Protein AF-A0A3D0Q5A5-F1 (afdb_monomer)

Nearest PDB structures (foldseek):
  4g39-assembly1_A  TM=9.870E-01  e=4.654E-04  Escherichia coli K-12
  3f88-assembly2_B  TM=3.782E-01  e=9.871E+00  Homo sapiens

Mean predicted aligned error: 5.73 Å

Radius of gyration: 19.12 Å; Cα contacts (8 Å, |Δi|>4): 152; chains: 1; bounding box: 34×50×59 Å

Foldseek 3Di:
DDPPDDPPDDDDDDDVLVVLCVPCVNLVRVLVVLVPDPQQVDDDDSNQVSCVVVQKHKDFDPVCCVVCVVVVHHTHIFIKGKDDDVVLDDDPVRVVVVQVCLCPFAPPSDWDQDPVNTIIRTHGD

Structure (mmCIF, N/CA/C/O backbone):
data_AF-A0A3D0Q5A5-F1
#
_entry.id   AF-A0A3D0Q5A5-F1
#
loop_
_atom_site.group_PDB
_atom_site.id
_atom_site.type_symbol
_atom_site.label_atom_id
_atom_site.label_alt_id
_atom_site.label_comp_id
_atom_site.label_asym_id
_atom_site.label_entity_id
_atom_site.label_seq_id
_atom_site.pdbx_PDB_ins_code
_atom_site.Cartn_x
_atom_site.Cartn_y
_atom_site.Cartn_z
_atom_site.occupancy
_atom_site.B_iso_or_equiv
_atom_site.auth_seq_id
_atom_site.auth_comp_id
_atom_site.auth_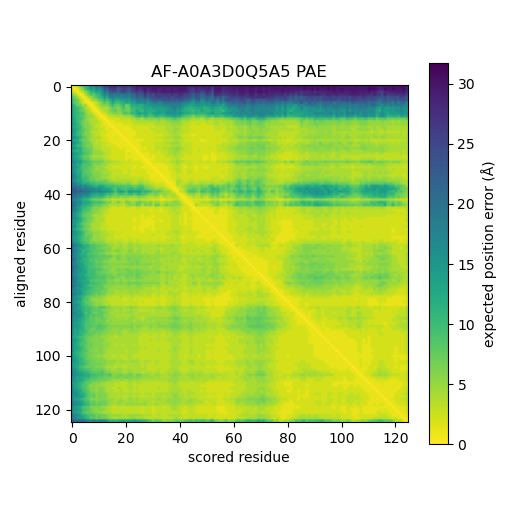asym_id
_atom_site.auth_atom_id
_atom_site.pdbx_PDB_model_num
ATOM 1 N N . MET A 1 1 ? 2.324 -23.675 42.933 1.00 45.38 1 MET A N 1
ATOM 2 C CA . MET A 1 1 ? 2.212 -23.732 41.460 1.00 45.38 1 MET A CA 1
ATOM 3 C C . MET A 1 1 ? 2.735 -22.399 40.962 1.00 45.38 1 MET A C 1
ATOM 5 O O . MET A 1 1 ? 2.275 -21.390 41.475 1.00 45.38 1 MET A O 1
ATOM 9 N N . SER A 1 2 ? 3.811 -22.382 40.174 1.00 51.75 2 SER A N 1
ATOM 10 C CA . SER A 1 2 ? 4.568 -21.152 39.920 1.00 51.75 2 SER A CA 1
ATOM 11 C C . SER A 1 2 ? 3.781 -20.187 39.035 1.00 51.75 2 SER A C 1
ATOM 13 O O . SER A 1 2 ? 3.541 -20.472 37.865 1.00 51.75 2 SER A O 1
ATOM 15 N N . ASP A 1 3 ? 3.440 -19.034 39.604 1.00 60.38 3 ASP A N 1
ATOM 16 C CA . ASP A 1 3 ? 2.909 -17.830 38.950 1.00 60.38 3 ASP A CA 1
ATOM 17 C C . ASP A 1 3 ? 3.973 -17.144 38.064 1.00 60.38 3 ASP A C 1
ATOM 19 O O . ASP A 1 3 ? 4.174 -15.929 38.081 1.00 60.38 3 ASP A O 1
ATOM 23 N N . THR A 1 4 ? 4.734 -17.920 37.293 1.00 63.38 4 THR A N 1
ATOM 24 C CA . THR A 1 4 ? 5.729 -17.375 36.370 1.00 63.38 4 THR A CA 1
ATOM 25 C C . THR A 1 4 ? 5.002 -16.887 35.127 1.00 63.38 4 THR A C 1
ATOM 27 O O . THR A 1 4 ? 4.812 -17.622 34.157 1.00 63.38 4 THR A O 1
ATOM 30 N N . LYS A 1 5 ? 4.551 -15.629 35.171 1.00 68.19 5 LYS A N 1
ATOM 31 C CA . LYS A 1 5 ? 4.034 -14.923 33.998 1.00 68.19 5 LYS A CA 1
ATOM 32 C C . LYS A 1 5 ? 5.043 -15.043 32.854 1.00 68.19 5 LYS A C 1
ATOM 34 O O . LYS A 1 5 ? 6.235 -14.800 33.034 1.00 68.19 5 LYS A O 1
ATOM 39 N N . SER A 1 6 ? 4.554 -15.452 31.686 1.00 75.75 6 SER A N 1
ATOM 40 C CA . SER A 1 6 ? 5.371 -15.561 30.479 1.00 75.75 6 SER A CA 1
ATOM 41 C C . SER A 1 6 ? 6.005 -14.200 30.159 1.00 75.75 6 SER A C 1
ATOM 43 O O . SER A 1 6 ? 5.278 -13.203 30.130 1.00 75.75 6 SER A O 1
ATOM 45 N N . PRO A 1 7 ? 7.315 -14.134 29.855 1.00 77.19 7 PRO A N 1
ATOM 46 C CA . PRO A 1 7 ? 8.000 -12.880 29.525 1.00 77.19 7 PRO A CA 1
ATOM 47 C C . PRO A 1 7 ? 7.482 -12.229 28.229 1.00 77.19 7 PRO A C 1
ATOM 49 O O . PRO A 1 7 ? 7.907 -11.133 27.878 1.00 77.19 7 PRO A O 1
ATOM 52 N N . PHE A 1 8 ? 6.578 -12.897 27.507 1.00 80.56 8 PHE A N 1
ATOM 53 C CA . PHE A 1 8 ? 5.983 -12.422 26.259 1.00 80.56 8 PHE A CA 1
ATOM 54 C C . PHE A 1 8 ? 4.626 -11.729 26.440 1.00 80.56 8 PHE A C 1
ATOM 56 O O . PHE A 1 8 ? 4.056 -11.255 25.459 1.00 80.56 8 PHE A O 1
ATOM 63 N N . ILE A 1 9 ? 4.085 -11.677 27.662 1.00 80.56 9 ILE A N 1
ATOM 64 C CA . ILE A 1 9 ? 2.825 -10.977 27.931 1.00 80.56 9 ILE A CA 1
ATOM 65 C C . ILE A 1 9 ? 3.139 -9.513 28.232 1.00 80.56 9 ILE A C 1
ATOM 67 O O . ILE A 1 9 ? 3.777 -9.194 29.233 1.00 80.56 9 ILE A O 1
ATOM 71 N N . VAL A 1 10 ? 2.680 -8.620 27.357 1.00 80.75 10 VAL A N 1
ATOM 72 C CA . VAL A 1 10 ? 2.776 -7.173 27.571 1.00 80.75 10 VAL A CA 1
ATOM 73 C C . VAL A 1 10 ? 1.695 -6.752 28.565 1.00 80.75 10 VAL A C 1
ATOM 75 O O . VAL A 1 10 ? 0.508 -6.958 28.318 1.00 80.75 10 VAL A O 1
ATOM 78 N N . GLU A 1 11 ? 2.105 -6.163 29.687 1.00 83.81 11 GLU A N 1
ATOM 79 C CA . GLU A 1 11 ? 1.195 -5.620 30.698 1.00 83.81 11 GLU A CA 1
ATOM 80 C C . GLU A 1 11 ? 0.924 -4.126 30.465 1.00 83.81 11 GLU A C 1
ATOM 82 O O . GLU A 1 11 ? 1.792 -3.382 30.007 1.00 83.81 11 GLU A O 1
ATOM 87 N N . GLY A 1 12 ? -0.280 -3.672 30.823 1.00 87.00 12 GLY A N 1
ATOM 88 C CA . GLY A 1 12 ? -0.672 -2.263 30.760 1.00 87.00 12 GLY A CA 1
ATOM 89 C C . GLY A 1 12 ? -1.608 -1.918 29.602 1.00 87.00 12 GLY A C 1
ATOM 90 O O . GLY A 1 12 ? -2.141 -2.784 28.908 1.00 87.00 12 GLY A O 1
ATOM 91 N N . LYS A 1 13 ? -1.863 -0.616 29.429 1.00 92.38 13 LYS A N 1
ATOM 92 C CA . LYS A 1 13 ? -2.752 -0.114 28.377 1.00 92.38 13 LYS A CA 1
ATOM 93 C C . LYS A 1 13 ? -2.106 -0.345 27.011 1.00 92.38 13 LYS A C 1
ATOM 95 O O . LYS A 1 13 ? -1.070 0.241 26.707 1.00 92.38 13 LYS A O 1
ATOM 100 N N . LEU A 1 14 ? -2.749 -1.169 26.191 1.00 92.62 14 LEU A N 1
ATOM 101 C CA . LEU A 1 14 ? -2.320 -1.416 24.82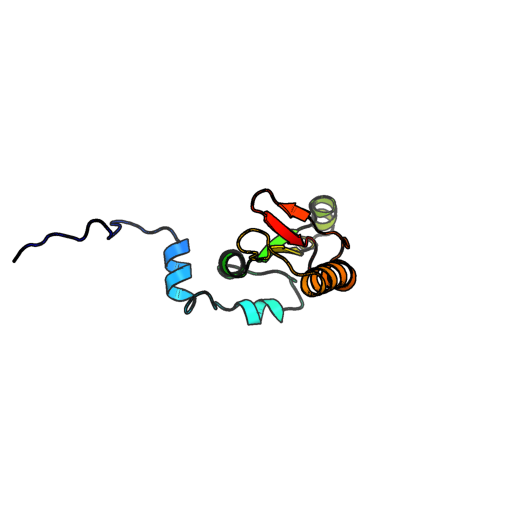1 1.00 92.62 14 LEU A CA 1
ATOM 102 C C . LEU A 1 14 ? -2.528 -0.174 23.943 1.00 92.62 14 LEU A C 1
ATOM 104 O O . LEU A 1 14 ? -3.392 0.666 24.212 1.00 92.62 14 LEU A O 1
ATOM 108 N N . ALA A 1 15 ? -1.739 -0.074 22.873 1.00 92.81 15 ALA A N 1
ATOM 109 C CA . ALA A 1 15 ? -1.985 0.909 21.825 1.00 92.81 15 ALA A CA 1
ATOM 110 C C . ALA A 1 15 ? -3.338 0.631 21.150 1.00 92.81 15 ALA A C 1
ATOM 112 O O . ALA A 1 15 ? -3.749 -0.523 21.035 1.00 92.81 15 ALA A O 1
ATOM 113 N N . ASP A 1 16 ? -4.006 1.670 20.648 1.00 93.12 16 ASP A N 1
ATOM 114 C CA . ASP A 1 16 ? -5.311 1.519 19.986 1.00 93.12 16 ASP A CA 1
ATOM 115 C C . ASP A 1 16 ? -5.248 0.574 18.768 1.00 93.12 16 ASP A C 1
ATOM 117 O O . ASP A 1 16 ? -6.172 -0.192 18.508 1.00 93.12 16 ASP A O 1
ATOM 121 N N . ASN A 1 17 ? -4.095 0.511 18.094 1.00 93.12 17 ASN A N 1
ATOM 122 C CA . ASN A 1 17 ? -3.827 -0.451 17.024 1.00 93.12 17 ASN A CA 1
ATOM 123 C C . ASN A 1 17 ? -4.030 -1.918 17.453 1.00 93.12 17 ASN A C 1
ATOM 125 O O . ASN A 1 17 ? -4.339 -2.757 16.608 1.00 93.12 17 ASN A O 1
ATOM 129 N N . GLU A 1 18 ? -3.841 -2.255 18.732 1.00 93.62 18 GLU A N 1
ATOM 130 C CA . GLU A 1 18 ? -4.084 -3.610 19.238 1.00 93.62 18 GLU A CA 1
ATOM 131 C C . GLU A 1 18 ? -5.581 -3.920 19.331 1.00 93.62 18 GLU A C 1
ATOM 133 O O . GLU A 1 18 ? -5.986 -5.012 18.931 1.00 93.62 18 GLU A O 1
ATOM 138 N N . ARG A 1 19 ? -6.405 -2.949 19.761 1.00 94.44 19 ARG A N 1
ATOM 139 C CA . ARG A 1 19 ? -7.875 -3.048 19.708 1.00 94.44 19 ARG A CA 1
ATOM 140 C C . ARG A 1 19 ? -8.320 -3.281 18.266 1.00 94.44 19 ARG A C 1
ATOM 142 O O . ARG A 1 19 ? -8.982 -4.275 17.983 1.00 94.44 19 ARG A O 1
ATOM 149 N N . LEU A 1 20 ? -7.866 -2.423 17.352 1.00 93.69 20 LEU A N 1
ATOM 150 C CA . LEU A 1 20 ? -8.155 -2.530 15.923 1.00 93.69 20 LEU A CA 1
ATOM 151 C C . LEU A 1 20 ? -7.801 -3.916 15.372 1.00 93.69 20 LEU A C 1
ATOM 153 O O . LEU A 1 20 ? -8.608 -4.532 14.680 1.00 93.69 20 LEU A O 1
ATOM 157 N N . LYS A 1 21 ? -6.622 -4.460 15.698 1.00 93.75 21 LYS A N 1
ATOM 158 C CA . LYS A 1 21 ? -6.234 -5.805 15.243 1.00 93.75 21 LYS A CA 1
ATOM 159 C C . LYS A 1 21 ? -7.153 -6.885 15.811 1.00 93.75 21 LYS A C 1
ATOM 161 O O . LYS A 1 21 ? -7.572 -7.755 15.047 1.00 93.75 21 LYS A O 1
ATOM 166 N N . ALA A 1 22 ? -7.485 -6.821 17.100 1.00 94.38 22 ALA A N 1
ATOM 167 C CA . ALA A 1 22 ? -8.371 -7.786 17.749 1.00 94.38 22 ALA A CA 1
ATOM 168 C C . ALA A 1 22 ? -9.787 -7.780 17.140 1.00 94.38 22 ALA A C 1
ATOM 170 O O . ALA A 1 22 ? -10.366 -8.840 16.906 1.00 94.38 22 ALA A O 1
ATOM 171 N N . GLU A 1 23 ? -10.313 -6.600 16.815 1.00 94.81 23 GLU A N 1
ATOM 172 C CA . GLU A 1 23 ? -11.678 -6.414 16.300 1.00 94.81 23 GLU A CA 1
ATOM 173 C C . GLU A 1 23 ? -11.781 -6.597 14.772 1.00 94.81 23 GLU A C 1
ATOM 175 O O . GLU A 1 23 ? -12.862 -6.826 14.232 1.00 94.81 23 GLU A O 1
ATOM 180 N N . SER A 1 24 ? -10.655 -6.588 14.052 1.00 94.44 24 SER A N 1
ATOM 181 C CA . SER A 1 24 ? -10.609 -6.611 12.579 1.00 94.44 24 SER A CA 1
ATOM 182 C C . SER A 1 24 ? -10.969 -7.934 11.895 1.00 94.44 24 SER A C 1
ATOM 184 O O . SER A 1 24 ? -10.867 -8.023 10.672 1.00 94.44 24 SER A O 1
ATOM 186 N N . ARG A 1 25 ? -11.338 -8.994 12.625 1.00 95.12 25 ARG A N 1
ATOM 187 C CA . ARG A 1 25 ? -11.535 -10.345 12.056 1.00 95.12 25 ARG A CA 1
ATOM 188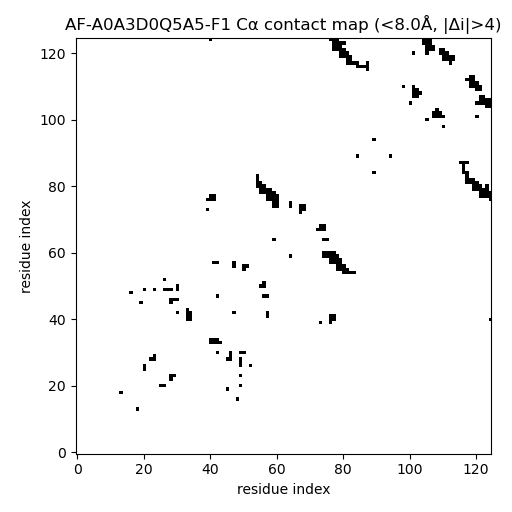 C C . ARG A 1 25 ? -10.331 -10.808 11.217 1.00 95.12 25 ARG A C 1
ATOM 190 O O . ARG A 1 25 ? -10.480 -11.156 10.047 1.00 95.12 25 ARG A O 1
ATOM 197 N N . HIS A 1 26 ? -9.148 -10.835 11.832 1.00 95.56 26 HIS A N 1
ATOM 198 C CA . HIS A 1 26 ? -7.884 -11.198 11.176 1.00 95.56 26 HIS A CA 1
ATOM 199 C C . HIS A 1 26 ? -7.533 -10.257 10.018 1.00 95.56 26 HIS A C 1
ATOM 201 O O . HIS A 1 26 ? -7.260 -10.692 8.903 1.00 95.56 26 HIS A O 1
ATOM 207 N N . LEU A 1 27 ? -7.533 -8.954 10.305 1.00 95.25 27 LEU A N 1
ATOM 208 C CA . LEU A 1 27 ? -7.165 -7.870 9.394 1.00 95.25 27 LEU A CA 1
ATOM 209 C C . LEU A 1 27 ? -8.167 -7.607 8.260 1.00 95.25 27 LEU A C 1
ATOM 211 O O . LEU A 1 27 ? -7.989 -6.637 7.535 1.00 95.25 27 LEU A O 1
ATOM 215 N N . ARG A 1 28 ? -9.245 -8.391 8.131 1.00 94.19 28 ARG A N 1
ATOM 216 C CA . ARG A 1 28 ? -10.284 -8.188 7.107 1.00 94.19 28 ARG A CA 1
ATOM 217 C C . ARG A 1 28 ? -10.949 -6.809 7.210 1.00 94.19 28 ARG A C 1
ATOM 219 O O . ARG A 1 28 ? -11.166 -6.159 6.192 1.00 94.19 28 ARG A O 1
ATOM 226 N N . GLY A 1 29 ? -11.310 -6.409 8.429 1.00 91.75 29 GLY A N 1
ATOM 227 C CA . GLY A 1 29 ? -12.054 -5.184 8.719 1.00 91.75 29 GLY A CA 1
ATOM 228 C C . GLY A 1 29 ? -13.322 -5.046 7.878 1.00 91.75 29 GLY A C 1
ATOM 229 O O . GLY A 1 29 ? -14.003 -6.036 7.584 1.00 91.75 29 GLY A O 1
ATOM 230 N N . THR A 1 30 ? -13.599 -3.808 7.472 1.00 93.56 30 THR A N 1
ATOM 231 C CA . THR A 1 30 ? -14.669 -3.442 6.533 1.00 93.56 30 THR A CA 1
ATOM 232 C C . THR A 1 30 ? -14.110 -2.813 5.253 1.00 93.56 30 THR A C 1
ATOM 234 O O . THR A 1 30 ? -14.748 -1.980 4.621 1.00 93.56 30 THR A O 1
ATOM 237 N N . ILE A 1 31 ? -12.898 -3.218 4.856 1.00 93.06 31 ILE A N 1
ATOM 238 C CA . ILE A 1 31 ? -12.176 -2.662 3.698 1.00 93.06 31 ILE A CA 1
ATOM 239 C C . ILE A 1 31 ? -13.008 -2.773 2.410 1.00 93.06 31 ILE A C 1
ATOM 241 O O . ILE A 1 31 ? -13.008 -1.866 1.587 1.00 93.06 31 ILE A O 1
ATOM 245 N N . GLU A 1 32 ? -13.741 -3.876 2.232 1.00 92.31 32 GLU A N 1
ATOM 246 C CA . GLU A 1 32 ? -14.589 -4.096 1.052 1.00 92.31 32 GLU A CA 1
ATOM 247 C C . GLU A 1 32 ? -15.735 -3.077 0.947 1.00 92.31 32 GLU A C 1
ATOM 249 O O . GLU A 1 32 ? -16.173 -2.763 -0.157 1.00 92.31 32 GLU A O 1
ATOM 254 N N . GLN A 1 33 ? -16.240 -2.582 2.080 1.00 91.75 33 GLN A N 1
ATOM 255 C CA . GLN A 1 33 ? -17.274 -1.553 2.100 1.00 91.75 33 GLN A CA 1
ATOM 256 C C . GLN A 1 33 ? -16.707 -0.213 1.625 1.00 91.75 33 GLN A C 1
ATOM 258 O O . GLN A 1 33 ? -17.315 0.400 0.753 1.00 91.75 33 GLN A O 1
ATOM 263 N N . ASP A 1 34 ? -15.531 0.181 2.121 1.00 91.00 34 ASP A N 1
ATOM 264 C CA . ASP A 1 34 ? -14.852 1.416 1.701 1.00 91.00 34 ASP A CA 1
ATOM 265 C C . ASP A 1 34 ? -14.520 1.383 0.199 1.00 91.00 34 ASP A C 1
ATOM 267 O O . ASP A 1 34 ? -14.752 2.355 -0.508 1.00 91.00 34 ASP A O 1
ATOM 271 N N . LEU A 1 35 ? -14.081 0.233 -0.333 1.00 88.31 35 LEU A N 1
ATOM 272 C CA . LEU A 1 35 ? -13.817 0.058 -1.773 1.00 88.31 35 LEU A CA 1
ATOM 273 C C . LEU A 1 35 ? -15.059 0.228 -2.665 1.00 88.31 35 LEU A C 1
ATOM 275 O O . LEU A 1 35 ? -14.925 0.403 -3.874 1.00 88.31 35 LEU A O 1
ATOM 279 N N . LYS A 1 36 ? -16.266 0.115 -2.102 1.00 88.62 36 LYS A N 1
ATOM 280 C CA . LYS A 1 36 ? -17.532 0.299 -2.827 1.00 88.62 36 LYS A CA 1
ATOM 281 C C . LYS A 1 36 ? -18.119 1.694 -2.632 1.00 88.62 36 LYS A C 1
ATOM 283 O O . LYS A 1 36 ? -19.144 1.971 -3.249 1.00 88.62 36 LYS A O 1
ATOM 288 N N . ASP A 1 37 ? -17.526 2.534 -1.783 1.00 84.62 37 ASP A N 1
ATOM 289 C CA . ASP A 1 37 ? -18.001 3.892 -1.533 1.00 84.62 37 ASP A CA 1
ATOM 290 C C . ASP A 1 37 ? -17.522 4.848 -2.643 1.00 84.62 37 ASP A C 1
ATOM 292 O O . ASP A 1 37 ? -16.331 5.154 -2.723 1.00 84.62 37 ASP A O 1
ATOM 296 N N . PRO A 1 38 ? -18.427 5.360 -3.500 1.00 79.00 38 PRO A N 1
ATOM 297 C CA . PRO A 1 38 ? -18.051 6.260 -4.583 1.00 79.00 38 PRO A CA 1
ATOM 298 C C . PRO A 1 38 ? -17.869 7.717 -4.126 1.00 79.00 38 PRO A C 1
ATOM 300 O O . PRO A 1 38 ? -17.514 8.556 -4.951 1.00 79.00 38 PRO A O 1
ATOM 303 N N . LEU A 1 39 ? -18.185 8.053 -2.868 1.00 75.88 39 LEU A N 1
ATOM 304 C CA . LEU A 1 39 ? -18.229 9.443 -2.401 1.00 75.88 39 LEU A CA 1
ATOM 305 C C . LEU A 1 39 ? -16.852 9.972 -2.009 1.00 75.88 39 LEU A C 1
ATOM 307 O O . LEU A 1 39 ? -16.463 11.047 -2.459 1.00 75.88 39 LEU A O 1
ATOM 311 N N . THR A 1 40 ? -16.141 9.233 -1.158 1.00 70.25 40 THR A N 1
ATOM 312 C CA . THR A 1 40 ? -14.878 9.685 -0.553 1.00 70.25 40 THR A CA 1
ATOM 313 C C . THR A 1 40 ? -13.650 9.216 -1.336 1.00 70.25 40 THR A C 1
ATOM 315 O O . THR A 1 40 ? -12.621 9.893 -1.350 1.00 70.25 40 THR A O 1
ATOM 318 N N . GLY A 1 41 ? -13.735 8.046 -1.987 1.00 76.25 41 GLY A N 1
ATOM 319 C CA . GLY A 1 41 ? -12.600 7.406 -2.665 1.00 76.25 41 GLY A CA 1
ATOM 320 C C . GLY A 1 41 ? -11.448 7.039 -1.718 1.00 76.25 41 GLY A C 1
ATOM 321 O O . GLY A 1 41 ? -10.311 6.871 -2.155 1.00 76.25 41 GLY A O 1
ATOM 322 N N . GLY A 1 42 ? -11.710 6.968 -0.409 1.00 84.75 42 GLY A N 1
ATOM 323 C CA . GLY A 1 42 ? -10.705 6.735 0.621 1.00 84.75 42 GLY A CA 1
ATOM 324 C C . GLY A 1 42 ? -11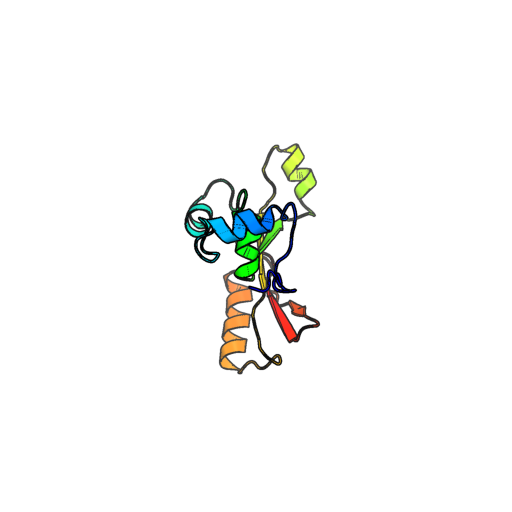.183 5.766 1.699 1.00 84.75 42 GLY A C 1
ATOM 325 O O . GLY A 1 42 ? -12.361 5.453 1.821 1.00 84.75 42 GLY A O 1
ATOM 326 N N . PHE A 1 43 ? -10.245 5.298 2.513 1.00 90.69 43 PHE A N 1
ATOM 327 C CA . PHE A 1 43 ? -10.504 4.429 3.652 1.00 90.69 43 PHE A CA 1
ATOM 328 C C . PHE A 1 43 ? -10.702 5.255 4.915 1.00 90.69 43 PHE A C 1
ATOM 330 O O . PHE A 1 43 ? -9.935 6.178 5.209 1.00 90.69 43 PHE A O 1
ATOM 337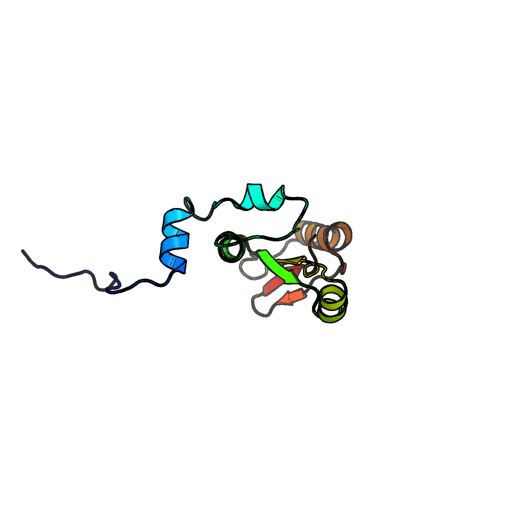 N N . THR A 1 44 ? -11.711 4.896 5.701 1.00 86.12 44 THR A N 1
ATOM 338 C CA . THR A 1 44 ? -12.091 5.659 6.895 1.00 86.12 44 THR A CA 1
ATOM 339 C C . THR A 1 44 ? -11.747 4.909 8.182 1.00 86.12 44 THR A C 1
ATOM 341 O O . THR A 1 44 ? -11.588 3.688 8.201 1.00 86.12 44 THR A O 1
ATOM 344 N N . ALA A 1 45 ? -11.597 5.653 9.282 1.00 87.94 45 ALA A N 1
ATOM 345 C CA . ALA A 1 45 ? -11.395 5.112 10.629 1.00 87.94 45 ALA A CA 1
ATOM 346 C C . ALA A 1 45 ? -10.287 4.033 10.711 1.00 87.94 45 ALA A C 1
ATOM 348 O O . ALA A 1 45 ? -9.143 4.266 10.312 1.00 87.94 45 ALA A O 1
ATOM 349 N N . ASP A 1 46 ? -10.625 2.853 11.237 1.00 93.44 46 ASP A N 1
ATOM 350 C CA . ASP A 1 46 ? -9.700 1.738 11.430 1.00 93.44 46 ASP A CA 1
ATOM 351 C C . ASP A 1 46 ? -9.208 1.158 10.084 1.00 93.44 46 ASP A C 1
ATOM 353 O O . ASP A 1 46 ? -8.076 0.667 9.996 1.00 93.44 46 ASP A O 1
ATOM 357 N N . ASN A 1 47 ? -9.986 1.272 8.997 1.00 93.88 47 ASN A N 1
ATOM 358 C CA . ASN A 1 47 ? -9.574 0.743 7.695 1.00 93.88 47 ASN A CA 1
ATOM 359 C C . ASN A 1 47 ? -8.322 1.446 7.167 1.00 93.88 47 ASN A C 1
ATOM 361 O O . ASN A 1 47 ? -7.443 0.768 6.640 1.00 93.88 47 ASN A O 1
ATOM 365 N N . PHE A 1 48 ? -8.150 2.749 7.422 1.00 93.06 48 PHE A N 1
ATOM 366 C CA . PHE A 1 48 ? -6.932 3.487 7.058 1.00 93.06 48 PHE A CA 1
ATOM 367 C C . PHE A 1 48 ? -5.642 2.837 7.604 1.00 93.06 48 PHE A C 1
ATOM 369 O O . PHE A 1 48 ? -4.582 2.884 6.970 1.00 93.06 48 PHE A O 1
ATOM 376 N N . GLN A 1 49 ? -5.709 2.201 8.779 1.00 94.75 49 GLN A N 1
ATOM 377 C CA . GLN A 1 49 ? -4.584 1.446 9.340 1.00 94.75 49 GLN A CA 1
ATOM 378 C C . GLN A 1 49 ? -4.566 -0.009 8.854 1.00 94.75 49 GLN A C 1
ATOM 380 O O . GLN A 1 49 ? -3.487 -0.546 8.598 1.00 94.75 49 GLN A O 1
ATOM 385 N N . LEU A 1 50 ? -5.729 -0.650 8.695 1.00 96.12 50 LEU A N 1
ATOM 386 C CA . LEU A 1 50 ? -5.828 -2.050 8.263 1.00 96.12 50 LEU A CA 1
ATOM 387 C C . LEU A 1 50 ? -5.326 -2.289 6.839 1.00 96.12 50 LEU A C 1
ATOM 389 O O . LEU A 1 50 ? -4.679 -3.305 6.569 1.00 96.12 50 LEU A O 1
ATOM 393 N N . ILE A 1 51 ? -5.552 -1.342 5.930 1.00 95.81 51 ILE A N 1
ATOM 394 C CA . ILE A 1 51 ? -5.109 -1.463 4.540 1.00 95.81 51 ILE A CA 1
ATOM 395 C C . ILE A 1 51 ? -3.580 -1.600 4.410 1.00 95.81 51 ILE A C 1
ATOM 397 O O . ILE A 1 51 ? -3.089 -2.251 3.487 1.00 95.81 51 ILE A O 1
ATOM 401 N N . ARG A 1 52 ? -2.812 -1.125 5.403 1.00 96.00 52 ARG A N 1
ATOM 402 C CA . ARG A 1 52 ? -1.343 -1.255 5.446 1.00 96.00 52 ARG A CA 1
ATOM 403 C C . ARG A 1 52 ? -0.885 -2.706 5.531 1.00 96.00 52 ARG A C 1
ATOM 405 O O . ARG A 1 52 ? 0.170 -3.046 4.998 1.00 96.00 52 ARG A O 1
ATOM 412 N N . PHE A 1 53 ? -1.682 -3.574 6.152 1.00 96.00 53 PHE A N 1
ATOM 413 C CA . PHE A 1 53 ? -1.409 -5.013 6.194 1.00 96.00 53 PHE A CA 1
ATOM 414 C C . PHE A 1 53 ? -1.621 -5.697 4.837 1.00 96.00 53 PHE A C 1
ATOM 416 O O . PHE A 1 53 ? -1.067 -6.768 4.603 1.00 96.00 53 PHE A O 1
ATOM 423 N N . HIS A 1 54 ? -2.351 -5.047 3.930 1.00 95.56 54 HIS A N 1
ATOM 424 C CA . HIS A 1 54 ? -2.585 -5.481 2.552 1.00 95.56 54 HIS A CA 1
ATOM 425 C C . HIS A 1 54 ? -1.614 -4.814 1.567 1.00 95.56 54 HIS A C 1
ATOM 427 O O . HIS A 1 54 ? -1.802 -4.884 0.358 1.00 95.56 54 HIS A O 1
ATOM 433 N N . GLY A 1 55 ? -0.567 -4.151 2.076 1.00 96.25 55 GLY A N 1
ATOM 434 C CA . GLY A 1 55 ? 0.415 -3.447 1.254 1.00 96.25 55 GLY A CA 1
ATOM 435 C C . GLY A 1 55 ? -0.093 -2.128 0.672 1.00 96.25 55 GLY A C 1
ATOM 436 O O . GLY A 1 55 ? 0.593 -1.551 -0.166 1.00 96.25 55 GLY A O 1
ATOM 437 N N . MET A 1 56 ? -1.251 -1.642 1.119 1.00 96.00 56 MET A N 1
ATOM 438 C CA . MET A 1 56 ? -1.862 -0.413 0.630 1.00 96.00 56 MET A CA 1
ATOM 439 C C . MET A 1 56 ? -1.618 0.738 1.606 1.00 96.00 56 MET A C 1
ATOM 441 O O . MET A 1 56 ? -1.725 0.585 2.824 1.00 96.00 56 MET A O 1
ATOM 445 N N . TYR A 1 57 ? -1.324 1.914 1.074 1.00 95.75 57 TYR A N 1
ATOM 446 C CA . TYR A 1 57 ? -1.161 3.137 1.845 1.00 95.75 57 TYR A CA 1
ATOM 447 C C . TYR A 1 57 ? -1.954 4.240 1.169 1.00 95.75 57 TYR A C 1
ATOM 449 O O . TYR A 1 57 ? -1.569 4.694 0.097 1.00 95.75 57 TYR A O 1
ATOM 457 N N . GLN A 1 58 ? -3.033 4.690 1.802 1.00 94.62 58 GLN A N 1
ATOM 458 C CA . GLN A 1 58 ? -3.753 5.857 1.316 1.00 94.62 58 GLN A CA 1
ATOM 459 C C . GLN A 1 58 ? -2.875 7.101 1.446 1.00 94.62 58 GLN A C 1
ATOM 461 O O . GLN A 1 58 ? -2.241 7.353 2.477 1.00 94.62 58 GLN A O 1
ATOM 466 N N . GLN A 1 59 ? -2.848 7.855 0.365 1.00 92.69 59 GLN A N 1
ATOM 467 C CA . GLN A 1 59 ? -2.176 9.122 0.200 1.00 92.69 59 GLN A CA 1
ATOM 468 C C . GLN A 1 59 ? -3.184 10.114 -0.379 1.00 92.69 59 GLN A C 1
ATOM 470 O O . GLN A 1 59 ? -4.365 9.818 -0.587 1.00 92.69 59 GLN A O 1
ATOM 475 N N . ASP A 1 60 ? -2.715 11.323 -0.602 1.00 91.06 60 ASP A N 1
ATOM 476 C CA . ASP A 1 60 ? -3.445 12.342 -1.314 1.00 91.06 60 ASP A CA 1
ATOM 477 C C . ASP A 1 60 ? 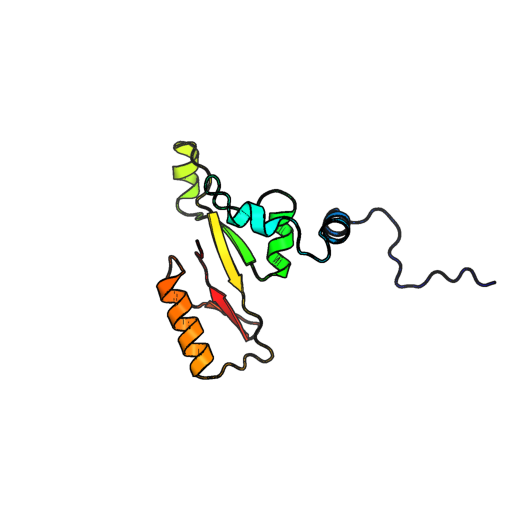-2.463 13.241 -2.055 1.00 91.06 60 ASP A C 1
ATOM 479 O O . ASP A 1 60 ? -1.304 13.398 -1.649 1.00 91.06 60 ASP A O 1
ATOM 483 N N . ASP A 1 61 ? -2.933 13.830 -3.148 1.00 89.69 61 ASP A N 1
ATOM 484 C CA . ASP A 1 61 ? -2.121 14.743 -3.937 1.00 89.69 61 ASP A CA 1
ATOM 485 C C . ASP A 1 61 ? -1.887 16.056 -3.170 1.00 89.69 61 ASP A C 1
ATOM 487 O O . ASP A 1 61 ? -2.773 16.905 -3.004 1.00 89.69 61 ASP A O 1
ATOM 491 N N . ARG A 1 62 ? -0.657 16.203 -2.667 1.00 91.62 62 ARG A N 1
ATOM 492 C CA . ARG A 1 62 ? -0.231 17.346 -1.855 1.00 91.62 62 ARG A CA 1
ATOM 493 C C . ARG A 1 62 ? -0.061 18.625 -2.662 1.00 91.62 62 ARG A C 1
ATOM 495 O O . ARG A 1 62 ? -0.141 19.692 -2.051 1.00 91.62 62 ARG A O 1
ATOM 502 N N . ASP A 1 63 ? 0.150 18.527 -3.970 1.00 91.69 63 ASP A N 1
ATOM 503 C CA . ASP A 1 63 ? 0.391 19.686 -4.826 1.00 91.69 63 ASP A CA 1
ATOM 504 C C . ASP A 1 63 ? -0.914 20.465 -5.036 1.00 91.69 63 ASP A C 1
ATOM 506 O O . ASP A 1 63 ? -0.922 21.695 -4.978 1.00 91.69 63 ASP A O 1
ATOM 510 N N . ILE A 1 64 ? -2.046 19.758 -5.145 1.00 91.81 64 ILE A N 1
ATOM 511 C CA . ILE A 1 64 ? -3.376 20.369 -5.322 1.00 91.81 64 ILE A CA 1
ATOM 512 C C . ILE A 1 64 ? -4.188 20.492 -4.027 1.00 91.81 64 ILE A C 1
ATOM 514 O O . ILE A 1 64 ? -5.251 21.117 -4.016 1.00 91.81 64 ILE A O 1
ATOM 518 N N . ARG A 1 65 ? -3.719 19.920 -2.908 1.00 93.12 65 ARG A N 1
ATOM 519 C CA . ARG A 1 65 ? -4.460 19.897 -1.632 1.00 93.12 65 ARG A CA 1
ATOM 520 C C . ARG A 1 65 ? -4.946 21.284 -1.210 1.00 93.12 65 ARG A C 1
ATOM 522 O O . ARG A 1 65 ? -6.105 21.449 -0.843 1.00 93.12 65 ARG A O 1
ATOM 529 N N . ALA A 1 66 ? -4.071 22.289 -1.262 1.00 94.56 66 ALA A N 1
ATOM 530 C CA . ALA A 1 66 ? -4.411 23.646 -0.834 1.00 94.56 66 ALA A CA 1
ATOM 531 C C . ALA A 1 66 ? -5.505 24.282 -1.708 1.00 94.56 66 ALA A C 1
ATOM 533 O O . ALA A 1 66 ? -6.350 25.018 -1.197 1.00 94.56 66 ALA A O 1
ATOM 534 N N . GLU A 1 67 ? -5.502 23.998 -3.011 1.00 94.75 67 GLU A N 1
ATOM 535 C CA . GLU A 1 67 ? -6.530 24.460 -3.942 1.00 94.75 67 GLU A CA 1
ATOM 536 C C . GLU A 1 67 ? -7.878 23.787 -3.653 1.00 94.75 67 GLU A C 1
ATOM 538 O O . GLU A 1 67 ? -8.886 24.475 -3.485 1.00 94.75 67 GLU A O 1
ATOM 543 N N . ARG A 1 68 ? -7.885 22.460 -3.491 1.00 93.88 68 ARG A N 1
ATOM 544 C CA . ARG A 1 68 ? -9.091 21.683 -3.167 1.00 93.88 68 ARG A CA 1
ATOM 545 C C . ARG A 1 68 ? -9.733 22.132 -1.858 1.00 93.88 68 ARG A C 1
ATOM 547 O O . ARG A 1 68 ? -10.938 22.372 -1.824 1.00 93.88 68 ARG A O 1
ATOM 554 N N . THR A 1 69 ? -8.932 22.374 -0.817 1.00 93.81 69 THR A N 1
ATOM 555 C CA . THR A 1 69 ? -9.427 22.907 0.461 1.00 93.81 69 THR A CA 1
ATOM 556 C C . THR A 1 69 ? -10.112 24.266 0.293 1.00 93.81 69 THR A C 1
ATOM 558 O O . THR A 1 69 ? -11.166 24.493 0.886 1.00 93.81 69 THR A O 1
ATOM 561 N N . LYS A 1 70 ? -9.573 25.174 -0.539 1.00 95.38 70 LYS A N 1
ATOM 562 C CA . LYS A 1 70 ? -10.226 26.470 -0.830 1.00 95.38 70 LYS A CA 1
ATOM 563 C C . LYS A 1 70 ? -11.577 26.287 -1.525 1.00 95.38 70 LYS A C 1
ATOM 565 O O . LYS A 1 70 ? -12.502 27.051 -1.265 1.00 95.38 70 LYS A O 1
ATOM 570 N N . GLN A 1 71 ? -11.691 25.263 -2.366 1.00 95.19 71 GLN A N 1
ATOM 571 C CA . GLN A 1 71 ? -12.929 24.877 -3.045 1.00 95.19 71 GLN A CA 1
ATOM 572 C C . GLN A 1 71 ? -13.869 24.041 -2.156 1.00 95.19 71 GLN A C 1
ATOM 574 O O . GLN A 1 71 ? -14.952 23.674 -2.602 1.00 95.19 71 GLN A O 1
ATOM 579 N N . LYS A 1 72 ? -13.488 23.762 -0.897 1.00 92.50 72 LYS A N 1
ATOM 580 C CA . LYS A 1 72 ? -14.204 22.875 0.038 1.00 92.50 72 LYS A CA 1
ATOM 581 C C . LYS A 1 72 ? -14.387 21.450 -0.500 1.00 92.50 72 LYS A C 1
ATOM 583 O O . LYS A 1 72 ? -15.361 20.781 -0.166 1.00 92.50 72 LYS A O 1
ATOM 588 N N . LEU A 1 73 ? -13.447 21.001 -1.326 1.00 89.19 73 LEU A N 1
ATOM 589 C CA . LEU A 1 73 ? -13.363 19.628 -1.802 1.00 89.19 73 LEU A CA 1
ATOM 590 C C . LEU A 1 73 ? -12.495 18.804 -0.849 1.00 89.19 73 LEU A C 1
ATOM 592 O O . LEU A 1 73 ? -11.510 19.307 -0.302 1.00 89.19 73 LEU A O 1
ATOM 596 N N . GLU A 1 74 ? -12.832 17.526 -0.688 1.00 86.69 74 GLU A N 1
ATOM 597 C CA . GLU A 1 74 ? -11.986 16.566 0.026 1.00 86.69 74 GLU A CA 1
ATOM 598 C C . GLU A 1 74 ? -10.632 16.396 -0.682 1.00 86.69 74 GLU A C 1
ATOM 600 O O . GLU A 1 74 ? -10.546 16.648 -1.892 1.00 86.69 74 GLU A O 1
ATOM 605 N N . PRO A 1 75 ? -9.558 15.985 0.022 1.00 88.56 75 PRO A N 1
ATOM 606 C CA . PRO A 1 75 ? -8.291 15.657 -0.623 1.00 88.56 75 PRO A CA 1
ATOM 607 C C . PRO A 1 75 ? -8.500 14.658 -1.762 1.00 88.56 75 PRO A C 1
ATOM 609 O O . PRO A 1 75 ? -9.359 13.786 -1.683 1.00 88.56 75 PRO A O 1
ATOM 612 N N . LEU A 1 76 ? -7.725 14.789 -2.840 1.00 88.12 76 LEU A N 1
ATOM 613 C CA . LEU A 1 76 ? -7.762 13.791 -3.903 1.00 88.12 76 LEU A CA 1
ATOM 614 C C . LEU A 1 76 ? -7.038 12.548 -3.396 1.00 88.12 76 LEU A C 1
ATOM 616 O O . LEU A 1 76 ? -5.810 12.483 -3.463 1.00 88.12 76 LEU A O 1
ATOM 620 N N . HIS A 1 77 ? -7.799 11.623 -2.821 1.00 90.31 77 HIS A N 1
ATOM 621 C CA . HIS A 1 77 ? -7.269 10.380 -2.298 1.00 90.31 77 HIS A CA 1
ATOM 622 C C . HIS A 1 77 ? -6.796 9.472 -3.426 1.00 90.31 77 HIS A C 1
ATOM 624 O O . HIS A 1 77 ? -7.403 9.386 -4.489 1.00 90.31 77 HIS A O 1
ATOM 630 N N . ASN A 1 78 ? -5.675 8.815 -3.171 1.00 91.06 78 ASN A N 1
ATOM 631 C CA . ASN A 1 78 ? -5.161 7.731 -3.986 1.00 91.06 78 ASN A CA 1
ATOM 632 C C . ASN A 1 78 ? -4.436 6.734 -3.078 1.00 91.06 78 ASN A C 1
ATOM 634 O O . ASN A 1 78 ? -4.258 6.967 -1.877 1.00 91.06 78 ASN A O 1
ATOM 638 N N . VAL A 1 79 ? -4.027 5.604 -3.638 1.00 94.25 79 VAL A N 1
ATOM 639 C CA . VAL A 1 79 ? -3.359 4.536 -2.903 1.00 94.25 79 VAL A CA 1
ATOM 640 C C . VAL A 1 79 ? -1.970 4.290 -3.481 1.00 94.25 79 VAL A C 1
ATOM 642 O O . VAL A 1 79 ? -1.779 4.154 -4.689 1.00 94.25 79 VAL A O 1
ATOM 645 N N . MET A 1 80 ? -0.981 4.177 -2.596 1.00 96.69 80 MET A N 1
ATOM 646 C CA . MET A 1 80 ? 0.290 3.539 -2.908 1.00 96.69 80 MET A CA 1
ATOM 647 C C . MET A 1 80 ? 0.200 2.052 -2.584 1.00 96.69 80 MET A C 1
ATOM 649 O O . MET A 1 80 ? -0.073 1.673 -1.442 1.00 96.69 80 MET A O 1
ATOM 653 N N . LEU A 1 81 ? 0.456 1.209 -3.580 1.00 96.88 81 LEU A N 1
ATOM 654 C CA . LEU A 1 81 ? 0.555 -0.237 -3.414 1.00 96.88 81 LEU A CA 1
ATOM 655 C C . LEU A 1 81 ? 2.018 -0.649 -3.345 1.00 96.88 81 LEU A C 1
ATOM 657 O O . LEU A 1 81 ? 2.818 -0.282 -4.202 1.00 96.88 81 LEU A O 1
ATOM 661 N N . ARG A 1 82 ? 2.365 -1.470 -2.356 1.00 97.31 82 ARG A N 1
ATOM 662 C CA . ARG A 1 82 ? 3.683 -2.089 -2.227 1.00 97.31 82 ARG A CA 1
ATOM 663 C C . ARG A 1 82 ? 3.562 -3.597 -2.342 1.00 97.31 82 ARG A C 1
ATOM 665 O O . ARG A 1 82 ? 2.939 -4.242 -1.501 1.00 97.31 82 ARG A O 1
ATOM 672 N N . ALA A 1 83 ? 4.254 -4.167 -3.318 1.00 93.12 83 ALA A N 1
ATOM 673 C CA . ALA A 1 83 ? 4.307 -5.611 -3.462 1.00 93.12 83 ALA A CA 1
ATOM 674 C C . ALA A 1 83 ? 5.184 -6.275 -2.393 1.00 93.12 83 ALA A C 1
ATOM 676 O O . ALA A 1 83 ? 6.089 -5.669 -1.802 1.00 93.12 83 ALA A O 1
ATOM 677 N N . ARG A 1 84 ? 4.955 -7.571 -2.186 1.00 93.56 84 ARG A N 1
ATOM 678 C CA . ARG A 1 84 ? 5.852 -8.450 -1.435 1.00 93.56 84 ARG A CA 1
ATOM 679 C C . ARG A 1 84 ? 6.648 -9.289 -2.431 1.00 93.56 84 ARG A C 1
ATOM 681 O O . ARG A 1 84 ? 6.085 -10.175 -3.061 1.00 93.56 84 ARG A O 1
ATOM 688 N N . LEU A 1 85 ? 7.952 -9.037 -2.515 1.00 94.75 85 LEU A N 1
ATOM 689 C CA . LEU A 1 85 ? 8.862 -9.735 -3.423 1.00 94.75 85 LEU A CA 1
ATOM 690 C C . LEU A 1 85 ? 10.052 -10.316 -2.633 1.00 94.75 85 LEU A C 1
ATOM 692 O O . LEU A 1 85 ? 11.030 -9.607 -2.384 1.00 94.75 85 LEU A O 1
ATOM 696 N N . PRO A 1 86 ? 9.970 -11.570 -2.150 1.00 94.44 86 PRO A N 1
ATOM 697 C CA . PRO A 1 86 ? 11.050 -12.187 -1.382 1.00 94.44 86 PRO A CA 1
ATOM 698 C C . PRO A 1 86 ? 12.358 -12.228 -2.180 1.00 94.44 86 PRO A C 1
ATOM 700 O O . PRO A 1 86 ? 12.390 -12.692 -3.317 1.00 94.44 86 PRO A O 1
ATOM 703 N N . GLY A 1 87 ? 13.437 -11.704 -1.594 1.00 96.00 87 GLY A N 1
ATOM 704 C CA . GLY A 1 87 ? 14.752 -11.636 -2.243 1.00 96.00 87 GLY A CA 1
ATOM 705 C C . GLY A 1 87 ? 14.818 -10.747 -3.491 1.00 96.00 87 GLY A C 1
ATOM 706 O O . GLY A 1 87 ? 15.844 -10.741 -4.164 1.00 96.00 87 GLY A O 1
ATOM 707 N N . GLY A 1 88 ? 13.750 -10.013 -3.821 1.00 95.75 88 GLY A N 1
ATOM 708 C CA . GLY A 1 88 ? 13.678 -9.221 -5.048 1.00 95.75 88 GLY A CA 1
ATOM 709 C C . GLY A 1 88 ? 13.584 -10.028 -6.339 1.00 95.75 88 GLY A C 1
ATOM 710 O O . GLY A 1 88 ? 13.823 -9.472 -7.407 1.00 95.75 88 GLY A O 1
ATOM 711 N N . VAL A 1 89 ? 13.265 -11.322 -6.263 1.00 96.25 89 VAL A N 1
ATOM 712 C CA . VAL A 1 89 ? 13.232 -12.200 -7.436 1.00 96.25 89 VAL A CA 1
ATOM 713 C C . VAL A 1 89 ? 11.880 -12.094 -8.131 1.00 96.25 89 VAL A C 1
ATOM 715 O O . VAL A 1 89 ? 10.857 -12.454 -7.556 1.00 96.25 89 VAL A O 1
ATOM 718 N N . CYS A 1 90 ? 11.897 -11.630 -9.377 1.00 95.81 90 CYS A N 1
ATOM 719 C CA . CYS A 1 90 ? 10.740 -11.502 -10.255 1.00 95.81 90 CYS A CA 1
ATOM 720 C C . CYS A 1 90 ? 11.075 -12.166 -11.592 1.00 95.81 90 CYS A C 1
ATOM 722 O O . CYS A 1 90 ? 12.148 -11.915 -12.145 1.00 95.81 90 CYS A O 1
ATOM 724 N N . ASN A 1 91 ? 10.196 -13.024 -12.103 1.00 97.00 91 ASN A N 1
ATOM 725 C CA . ASN A 1 91 ? 10.387 -13.590 -13.436 1.00 97.00 91 ASN A CA 1
ATOM 726 C C . ASN A 1 91 ? 9.960 -12.574 -14.528 1.00 97.00 91 ASN A C 1
ATOM 728 O O . ASN A 1 91 ? 9.260 -11.603 -14.226 1.00 97.00 91 ASN A O 1
ATOM 732 N N . PRO A 1 92 ? 10.364 -12.765 -15.797 1.00 98.00 92 PRO A N 1
ATOM 733 C CA . PRO A 1 92 ? 10.028 -11.819 -16.863 1.00 98.00 92 PRO A CA 1
ATOM 734 C C . PRO A 1 92 ? 8.519 -11.607 -17.071 1.00 98.00 92 PRO A C 1
ATOM 736 O O . PRO A 1 92 ? 8.091 -10.485 -17.315 1.00 98.00 92 PRO A O 1
ATOM 739 N N . GLU A 1 93 ? 7.700 -12.650 -16.931 1.00 98.06 93 GLU A N 1
ATOM 740 C CA . GLU A 1 93 ? 6.240 -12.562 -17.095 1.00 98.06 93 GLU A CA 1
ATOM 741 C C . GLU A 1 93 ? 5.590 -11.715 -15.991 1.00 98.06 93 GLU A C 1
ATOM 743 O O . GLU A 1 93 ? 4.746 -10.863 -16.262 1.00 98.06 93 GLU A O 1
ATOM 748 N N . GLN A 1 94 ? 6.024 -11.902 -14.743 1.00 96.56 94 GLN A N 1
ATOM 749 C CA . GLN A 1 94 ? 5.614 -11.094 -13.599 1.00 96.56 94 GLN A CA 1
ATOM 750 C C . GLN A 1 94 ? 6.025 -9.637 -13.795 1.00 96.56 94 GLN A C 1
ATOM 752 O O . GLN A 1 94 ? 5.229 -8.747 -13.513 1.00 96.56 94 GLN A O 1
ATOM 757 N N . TRP A 1 95 ? 7.233 -9.382 -14.308 1.00 96.50 95 TRP A N 1
ATOM 758 C CA . TRP A 1 95 ? 7.687 -8.025 -14.606 1.00 96.50 95 TRP A CA 1
ATOM 759 C C . TRP A 1 95 ? 6.799 -7.339 -15.647 1.00 96.50 95 TRP A C 1
ATOM 761 O O . TRP A 1 95 ? 6.368 -6.214 -15.419 1.00 96.50 95 TRP A O 1
ATOM 771 N N . LEU A 1 96 ? 6.452 -8.029 -16.737 1.00 97.69 96 LEU A N 1
ATOM 772 C CA . LEU A 1 96 ? 5.533 -7.496 -17.748 1.00 97.69 96 LEU A CA 1
ATOM 773 C C . LEU A 1 96 ? 4.137 -7.219 -17.174 1.00 97.69 96 LEU A C 1
ATOM 775 O O . LEU A 1 96 ? 3.513 -6.227 -17.535 1.00 97.69 96 LEU A O 1
ATOM 779 N N . ALA A 1 97 ? 3.648 -8.057 -16.256 1.00 96.31 97 ALA A N 1
ATOM 780 C CA . ALA A 1 97 ? 2.379 -7.810 -15.573 1.00 96.31 97 ALA A CA 1
ATOM 781 C C . ALA A 1 97 ? 2.442 -6.588 -14.636 1.00 96.31 97 ALA A C 1
ATOM 783 O O . ALA A 1 97 ? 1.483 -5.826 -14.562 1.00 96.31 97 ALA A O 1
ATOM 784 N N . ILE A 1 98 ? 3.565 -6.390 -13.936 1.00 95.44 98 ILE A N 1
ATOM 785 C CA . ILE A 1 98 ? 3.819 -5.222 -13.075 1.00 95.44 98 ILE A CA 1
ATOM 786 C C . ILE A 1 98 ? 3.862 -3.940 -13.916 1.00 95.44 98 ILE A C 1
ATOM 788 O O . ILE A 1 98 ? 3.237 -2.953 -13.540 1.00 95.44 98 ILE A O 1
ATOM 792 N N . ASP A 1 99 ? 4.572 -3.971 -15.044 1.00 96.56 99 ASP A N 1
ATOM 793 C CA . ASP A 1 99 ? 4.681 -2.866 -16.004 1.00 96.56 99 ASP A CA 1
ATOM 794 C C . ASP A 1 99 ? 3.320 -2.484 -16.586 1.00 96.56 99 ASP A C 1
ATOM 796 O O . ASP A 1 99 ? 2.876 -1.346 -16.439 1.00 96.56 99 ASP A O 1
ATOM 800 N N . LYS A 1 100 ? 2.586 -3.474 -17.102 1.00 97.19 100 LYS A N 1
ATOM 801 C CA . LYS A 1 100 ? 1.223 -3.285 -17.599 1.00 97.19 100 LYS A CA 1
ATOM 802 C C . LYS A 1 100 ? 0.285 -2.722 -16.528 1.00 97.19 100 LYS A C 1
ATOM 804 O O . LYS A 1 100 ? -0.522 -1.846 -16.817 1.00 97.19 100 LYS A O 1
ATOM 809 N N . PHE A 1 101 ? 0.384 -3.206 -15.288 1.00 96.06 101 PHE A N 1
ATOM 810 C CA . PHE A 1 101 ? -0.448 -2.703 -14.196 1.00 96.06 101 PHE A CA 1
ATOM 811 C C . PHE A 1 101 ? -0.155 -1.231 -13.876 1.00 96.06 101 PHE A C 1
ATOM 813 O O . PHE A 1 101 ? -1.087 -0.472 -13.611 1.00 96.06 101 PHE A O 1
ATOM 820 N N . ALA A 1 102 ? 1.120 -0.825 -13.899 1.00 96.25 102 ALA A N 1
ATOM 821 C CA . ALA A 1 102 ? 1.498 0.566 -13.678 1.00 96.25 102 ALA A CA 1
ATOM 822 C C . ALA A 1 102 ? 0.846 1.488 -14.715 1.00 96.25 102 ALA A C 1
ATOM 824 O O . ALA A 1 102 ? 0.304 2.523 -14.336 1.00 96.25 102 ALA A O 1
ATOM 825 N N . ASP A 1 103 ? 0.879 1.097 -15.988 1.00 95.88 103 ASP A N 1
ATOM 826 C CA . ASP A 1 103 ? 0.316 1.873 -17.096 1.00 95.88 103 ASP A CA 1
ATOM 827 C C . ASP A 1 103 ? -1.221 1.948 -17.042 1.00 95.88 103 ASP A C 1
ATOM 829 O O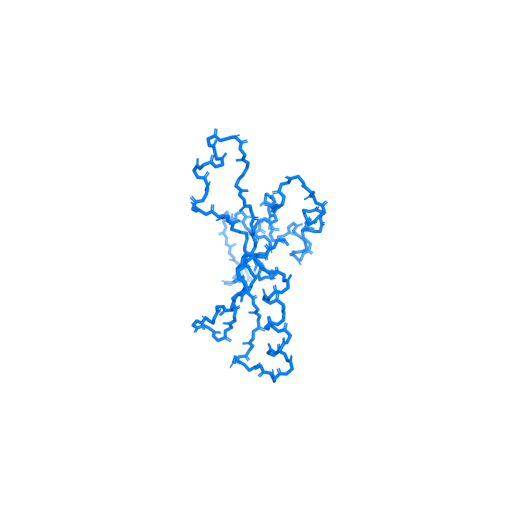 . ASP A 1 103 ? -1.799 3.024 -17.157 1.00 95.88 103 ASP A O 1
ATOM 833 N N . GLU A 1 104 ? -1.895 0.819 -16.797 1.00 95.94 104 GLU A N 1
ATOM 834 C CA . GLU A 1 104 ? -3.361 0.739 -16.890 1.00 95.94 104 GLU A CA 1
ATOM 835 C C . GLU A 1 104 ? -4.111 1.244 -15.644 1.00 95.94 104 GLU A C 1
ATOM 837 O O . GLU A 1 104 ? -5.242 1.715 -15.767 1.00 95.94 104 GLU A O 1
ATOM 842 N N . TYR A 1 105 ? -3.526 1.128 -14.444 1.00 93.88 105 TYR A N 1
ATOM 843 C CA . TYR A 1 105 ? -4.258 1.307 -13.176 1.00 93.88 105 TYR A CA 1
ATOM 844 C C . TYR A 1 105 ? -3.655 2.356 -12.237 1.00 93.88 105 TYR A C 1
ATOM 846 O O . TYR A 1 105 ? -4.058 2.448 -11.075 1.00 93.88 105 TYR A O 1
ATOM 854 N N . THR A 1 106 ? -2.682 3.146 -12.696 1.00 94.19 106 THR A N 1
ATOM 855 C CA . THR A 1 106 ? -2.081 4.208 -11.878 1.00 94.19 106 THR A CA 1
ATOM 856 C C . THR A 1 106 ? -2.087 5.541 -12.607 1.00 94.19 106 THR A C 1
ATOM 858 O O . THR A 1 106 ? -1.909 5.603 -13.818 1.00 94.19 106 THR A O 1
ATOM 861 N N . MET A 1 107 ? -2.225 6.637 -11.863 1.00 91.50 107 MET A N 1
ATOM 862 C CA . MET A 1 107 ? -2.182 7.991 -12.426 1.00 91.50 107 MET A CA 1
ATOM 863 C C . MET A 1 107 ? -0.831 8.349 -13.060 1.00 91.50 107 MET A C 1
ATOM 865 O O . MET A 1 107 ? -0.771 9.241 -13.902 1.00 91.50 107 MET A O 1
ATOM 869 N N . TYR A 1 108 ? 0.261 7.715 -12.618 1.00 91.31 108 TYR A N 1
ATOM 870 C CA . TYR A 1 108 ? 1.619 8.138 -12.967 1.00 91.31 108 TYR A CA 1
ATOM 871 C C . TYR A 1 108 ? 2.336 7.210 -13.953 1.00 91.31 108 TYR A C 1
ATOM 873 O O . TYR A 1 108 ? 3.400 7.589 -14.438 1.00 91.31 108 TYR A O 1
ATOM 881 N N . GLY A 1 109 ? 1.834 5.995 -14.200 1.00 94.38 109 GLY A N 1
ATOM 882 C CA . GLY A 1 109 ? 2.464 5.043 -15.125 1.00 94.38 109 GLY A CA 1
ATOM 883 C C . GLY A 1 109 ? 3.882 4.614 -14.727 1.00 94.38 109 GLY A C 1
ATOM 884 O O . GLY A 1 109 ? 4.674 4.221 -15.577 1.00 94.38 109 GLY A O 1
ATOM 885 N N . SER A 1 110 ? 4.262 4.751 -13.449 1.00 95.81 110 SER A N 1
ATOM 886 C CA . SER A 1 110 ? 5.650 4.572 -13.005 1.00 95.81 110 SER A CA 1
ATOM 887 C C . SER A 1 110 ? 5.803 3.508 -11.923 1.00 95.81 110 SER A C 1
ATOM 889 O O . SER A 1 110 ? 4.941 3.316 -11.064 1.00 95.81 110 SER A O 1
ATOM 891 N N . ILE A 1 111 ? 6.956 2.834 -11.943 1.00 97.56 111 ILE A N 1
ATOM 892 C CA . ILE A 1 111 ? 7.326 1.800 -10.974 1.00 97.56 111 ILE A CA 1
ATOM 893 C C . ILE A 1 111 ? 8.489 2.299 -10.123 1.00 97.56 111 ILE A C 1
ATOM 895 O O . ILE A 1 111 ? 9.608 2.500 -10.601 1.00 97.56 111 ILE A O 1
ATOM 899 N N . ARG A 1 112 ? 8.261 2.442 -8.816 1.00 97.50 112 ARG A N 1
ATOM 900 C CA . ARG A 1 112 ? 9.310 2.842 -7.871 1.00 97.50 112 ARG A CA 1
ATOM 901 C C . ARG A 1 112 ? 9.960 1.617 -7.237 1.00 97.50 112 ARG A C 1
ATOM 903 O O . ARG A 1 112 ? 9.401 1.030 -6.314 1.00 97.50 112 ARG A O 1
ATOM 910 N N . LEU A 1 113 ? 11.187 1.289 -7.639 1.00 97.06 113 LEU A N 1
ATOM 911 C CA . LEU A 1 113 ? 12.012 0.314 -6.914 1.00 97.06 113 LEU A CA 1
ATOM 912 C C . LEU A 1 113 ? 12.442 0.865 -5.547 1.00 97.06 113 LEU A C 1
ATOM 914 O O . LEU A 1 113 ? 12.764 2.048 -5.402 1.00 97.06 113 LEU A O 1
ATOM 918 N N . THR A 1 114 ? 12.449 -0.000 -4.536 1.00 97.25 114 THR A N 1
ATOM 919 C CA . THR A 1 114 ? 12.721 0.356 -3.137 1.00 97.25 114 THR A CA 1
ATOM 920 C C . THR A 1 114 ? 14.013 -0.272 -2.624 1.00 97.25 114 THR A C 1
ATOM 922 O O . THR A 1 114 ? 14.484 -1.288 -3.131 1.00 97.25 114 THR A O 1
ATOM 925 N N . THR A 1 115 ? 14.544 0.270 -1.528 1.00 97.44 115 THR A N 1
ATOM 926 C CA . THR A 1 115 ? 15.741 -0.249 -0.842 1.00 97.44 115 THR A CA 1
ATOM 927 C C . THR A 1 115 ? 15.548 -1.624 -0.193 1.00 97.44 115 THR A C 1
ATOM 929 O O . THR A 1 115 ? 16.507 -2.207 0.299 1.00 97.44 115 THR A O 1
ATOM 932 N N . ARG A 1 116 ? 14.321 -2.163 -0.187 1.00 97.19 116 ARG A N 1
ATOM 933 C CA . ARG A 1 116 ? 13.997 -3.510 0.312 1.00 97.19 116 ARG A CA 1
ATOM 934 C C . ARG A 1 116 ? 13.659 -4.486 -0.816 1.00 97.19 116 ARG A C 1
ATOM 936 O O . ARG A 1 116 ? 12.921 -5.437 -0.585 1.00 97.19 116 ARG A O 1
ATOM 943 N N . GLN A 1 117 ? 14.175 -4.220 -2.020 1.00 96.81 117 GLN A N 1
ATO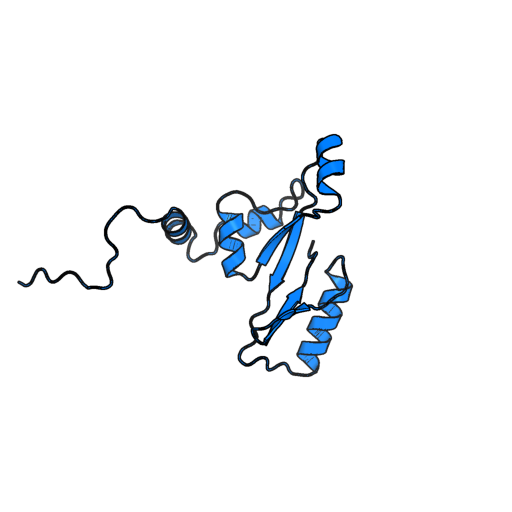M 944 C CA . GLN A 1 117 ? 14.054 -5.094 -3.192 1.00 96.81 117 GLN A CA 1
ATOM 945 C C . GLN A 1 117 ? 12.598 -5.436 -3.544 1.00 96.81 117 GLN A C 1
ATOM 947 O O . GLN A 1 117 ? 12.263 -6.554 -3.911 1.00 96.81 117 GLN A O 1
ATOM 952 N N . THR A 1 118 ? 11.716 -4.452 -3.416 1.00 95.88 118 THR A N 1
ATOM 953 C CA . THR A 1 118 ? 10.343 -4.522 -3.924 1.00 95.88 118 THR A CA 1
ATOM 954 C C . THR A 1 118 ? 10.014 -3.245 -4.685 1.00 95.88 118 THR A C 1
ATOM 956 O O . THR A 1 118 ? 10.814 -2.303 -4.681 1.00 95.88 118 THR A O 1
ATOM 959 N N . PHE A 1 119 ? 8.840 -3.187 -5.296 1.00 96.00 119 PHE A N 1
ATOM 960 C CA . PHE A 1 119 ? 8.331 -2.033 -6.019 1.00 96.00 119 PHE A CA 1
ATOM 961 C C . PHE A 1 119 ? 7.127 -1.400 -5.318 1.00 96.00 119 PHE A C 1
ATOM 963 O O . PHE A 1 119 ? 6.471 -2.008 -4.464 1.00 96.00 119 PHE A O 1
ATOM 970 N N . GLN A 1 120 ? 6.877 -0.143 -5.670 1.00 97.56 120 GLN A N 1
ATOM 971 C CA . GLN A 1 120 ? 5.689 0.604 -5.296 1.00 97.56 120 GLN A CA 1
ATOM 972 C C . GLN A 1 120 ? 5.033 1.179 -6.545 1.00 97.56 120 GLN A C 1
ATOM 974 O O . GLN A 1 120 ? 5.729 1.738 -7.397 1.00 97.56 120 GLN A O 1
ATOM 979 N N . PHE A 1 121 ? 3.711 1.093 -6.588 1.00 97.00 121 PHE A N 1
ATOM 980 C CA . PHE A 1 121 ? 2.862 1.864 -7.485 1.00 97.00 121 PHE A CA 1
ATOM 981 C C . PHE A 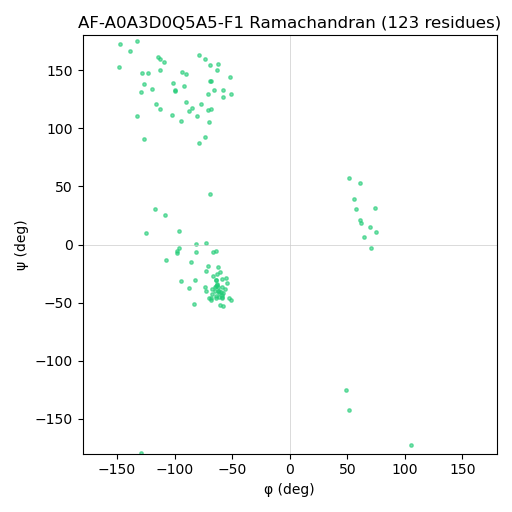1 121 ? 2.288 3.029 -6.696 1.00 97.00 121 PHE A C 1
ATOM 983 O O . PHE A 1 121 ? 1.825 2.818 -5.578 1.00 97.00 121 PHE A O 1
ATOM 990 N N . HIS A 1 122 ? 2.328 4.234 -7.247 1.00 95.31 122 HIS A N 1
ATOM 991 C CA . HIS A 1 122 ? 1.732 5.423 -6.632 1.00 95.31 122 HIS A CA 1
ATOM 992 C C . HIS A 1 122 ? 0.550 5.871 -7.484 1.00 95.31 122 HIS A C 1
ATOM 994 O O . HIS A 1 122 ? 0.579 5.685 -8.698 1.00 95.31 122 HIS A O 1
ATOM 1000 N N . GLY A 1 123 ? -0.462 6.479 -6.868 1.00 92.31 123 GLY A N 1
ATOM 1001 C CA . GLY A 1 123 ? -1.609 6.993 -7.616 1.00 92.31 123 GLY A CA 1
ATOM 1002 C C . GLY A 1 123 ? -2.561 5.905 -8.119 1.00 92.31 123 GLY A C 1
ATOM 1003 O O . GLY A 1 123 ? -3.129 6.070 -9.191 1.00 92.31 123 GLY A O 1
ATOM 1004 N N . VAL A 1 124 ? -2.708 4.789 -7.398 1.00 91.75 124 VAL A N 1
ATOM 1005 C CA . VAL A 1 124 ? -3.782 3.818 -7.672 1.00 91.75 124 VAL A CA 1
ATOM 1006 C C . VAL A 1 124 ? -5.107 4.447 -7.240 1.00 91.75 124 VAL A C 1
ATOM 1008 O O . VAL A 1 124 ? -5.180 4.983 -6.129 1.00 91.75 124 VAL A O 1
ATOM 1011 N N . LEU A 1 125 ? -6.104 4.424 -8.125 1.00 78.31 125 LEU A N 1
ATOM 1012 C CA . LEU A 1 125 ? -7.440 4.996 -7.917 1.00 78.31 125 LEU A CA 1
ATOM 1013 C C . LEU A 1 125 ? -8.445 3.938 -7.456 1.00 78.31 125 LEU A C 1
ATOM 1015 O O . LEU A 1 125 ? -8.332 2.780 -7.918 1.00 78.31 125 LEU A O 1
#

Sequence (125 aa):
MSDTKSPFIVEGKLADNERLKAESRHLRGTIEQDLKDPLTGGFTADNFQLIRFHGMYQQDDRDIRAERTKQKLEPLHNVMLRARLPGGVCNPEQWLAIDKFADEYTMYGSIRLTTRQTFQFHGVL

pLDDT: mean 91.05, std 8.8, range [45.38, 98.06]

Solvent-accessible surface area (backbone atoms only — not comparable to full-atom values): 7515 Å² total; per-residue (Å²): 132,87,87,73,73,61,95,84,66,85,82,76,90,73,60,70,69,55,54,50,50,71,71,15,69,83,58,54,60,62,47,73,59,38,75,68,40,84,83,69,60,51,62,59,81,68,36,55,61,41,38,48,81,74,32,34,41,81,48,54,51,70,88,52,34,69,59,32,51,76,72,72,42,73,65,58,44,25,28,31,41,42,62,88,37,77,94,47,68,73,54,72,69,57,48,53,51,54,54,52,45,24,55,76,53,25,79,68,52,47,78,44,78,45,98,77,42,30,44,32,40,50,44,29,119

Secondary structure (DSSP, 8-state):
------TT---SPPPHHHHHHHHTTTTTTTHHHHTT-TTT-S--TTHHHHGGGGTEEEEE-TTTHHHHHHTTPPP-EEEEEE---GGG---HHHHHHHHHHHHHHBSS--EEE-TTS-EEEEEE-